Protein AF-A0A2U9Q0W6-F1 (afdb_monomer)

Secondary structure (DSSP, 8-state):
--PPP-----THHHHHHHHHHHHHHHHHHHHHHHHHHHHHHHHHHHS-TT-HHHHHHHHHHHHHHTTT-

pLDDT: mean 88.33, std 13.99, range [53.31, 98.0]

Organism: Mycolicibacterium smegmatis (strain MKD8) (NCBI:txid1214915)

Radius of gyration: 22.53 Å; Cα contacts (8 Å, |Δi|>4): 18; chains: 1; bounding box: 66×18×47 Å

Structure (mmCIF, N/CA/C/O backbone):
data_AF-A0A2U9Q0W6-F1
#
_entry.id   AF-A0A2U9Q0W6-F1
#
loop_
_atom_site.group_PDB
_atom_site.id
_atom_site.type_symbol
_atom_site.label_atom_id
_atom_site.label_alt_id
_atom_site.label_comp_id
_atom_site.label_asym_id
_atom_site.label_entity_id
_atom_site.label_seq_id
_atom_site.pdbx_PDB_ins_code
_atom_site.Cartn_x
_atom_site.Cartn_y
_atom_site.Cartn_z
_atom_site.occupancy
_atom_site.B_iso_or_equiv
_atom_site.auth_seq_id
_atom_site.auth_comp_id
_atom_site.auth_asym_id
_atom_site.auth_atom_id
_atom_site.pdbx_PDB_model_num
ATOM 1 N N . MET A 1 1 ? -54.239 6.980 27.424 1.00 53.31 1 MET A N 1
ATOM 2 C CA . MET A 1 1 ? -52.846 7.335 27.768 1.00 53.31 1 MET A CA 1
ATOM 3 C C . MET A 1 1 ? -51.987 6.104 27.518 1.00 53.31 1 MET A C 1
ATOM 5 O O . MET A 1 1 ? -52.057 5.176 28.306 1.00 53.31 1 MET A O 1
ATOM 9 N N . SER A 1 2 ? -51.289 6.036 26.382 1.00 63.25 2 SER A N 1
ATOM 10 C CA . SER A 1 2 ? -50.392 4.922 26.041 1.00 63.25 2 SER A CA 1
ATOM 11 C C . SER A 1 2 ? -49.034 5.519 25.698 1.00 63.25 2 SER A C 1
ATOM 13 O O . SER A 1 2 ? -48.843 6.038 24.601 1.00 63.25 2 SER A O 1
ATOM 15 N N . SER A 1 3 ? -48.132 5.534 26.673 1.00 60.06 3 SER A N 1
ATOM 16 C CA . SER A 1 3 ? -46.757 6.001 26.510 1.00 60.06 3 SER A CA 1
ATOM 17 C C . SER A 1 3 ? -45.992 4.960 25.692 1.00 60.06 3 SER A C 1
ATOM 19 O O . SER A 1 3 ? -45.866 3.815 26.121 1.00 60.06 3 SER A O 1
ATOM 21 N N . ALA A 1 4 ? -45.516 5.333 24.504 1.00 66.06 4 ALA A N 1
ATOM 22 C CA . ALA A 1 4 ? -44.629 4.487 23.711 1.00 66.06 4 ALA A CA 1
ATOM 23 C C . ALA A 1 4 ? -43.302 4.240 24.464 1.00 66.06 4 ALA A C 1
ATOM 25 O O . ALA A 1 4 ? -42.850 5.128 25.196 1.00 66.06 4 ALA A O 1
ATOM 26 N N . PRO A 1 5 ? -42.665 3.066 24.302 1.00 58.03 5 PRO A N 1
ATOM 27 C CA . PRO A 1 5 ? -41.401 2.774 24.961 1.00 58.03 5 PRO A CA 1
ATOM 28 C C . PRO A 1 5 ? -40.298 3.647 24.352 1.00 58.03 5 PRO A C 1
ATOM 30 O O . PRO A 1 5 ? -40.114 3.685 23.136 1.00 58.03 5 PRO A O 1
ATOM 33 N N . VAL A 1 6 ? -39.561 4.359 25.201 1.00 61.09 6 VAL A N 1
ATOM 34 C CA . VAL A 1 6 ? -38.351 5.081 24.795 1.00 61.09 6 VAL A CA 1
ATOM 35 C C . VAL A 1 6 ? -37.272 4.032 24.541 1.00 61.09 6 VAL A C 1
ATOM 37 O O . VAL A 1 6 ? -36.869 3.325 25.461 1.00 61.09 6 VAL A O 1
ATOM 40 N N . ALA A 1 7 ? -36.842 3.888 23.287 1.00 61.75 7 ALA A N 1
ATOM 41 C CA . ALA A 1 7 ? -35.758 2.985 22.926 1.00 61.75 7 ALA A CA 1
ATOM 42 C C . ALA A 1 7 ? -34.463 3.422 23.634 1.00 61.75 7 ALA A C 1
ATOM 44 O O . ALA A 1 7 ? -33.950 4.517 23.409 1.00 61.75 7 ALA A O 1
ATOM 45 N N . GLU A 1 8 ? -33.946 2.561 24.506 1.00 56.47 8 GLU A N 1
ATOM 46 C CA . GLU A 1 8 ? -32.696 2.774 25.228 1.00 56.47 8 GLU A CA 1
ATOM 47 C C . GLU A 1 8 ? -31.510 2.655 24.256 1.00 56.47 8 GLU A C 1
ATOM 49 O O . GLU A 1 8 ? -31.163 1.569 23.786 1.00 56.47 8 GLU A O 1
ATOM 54 N N . HIS A 1 9 ? -30.876 3.780 23.921 1.00 58.78 9 HIS A N 1
ATOM 55 C CA . HIS A 1 9 ? -29.648 3.777 23.132 1.00 58.78 9 HIS A CA 1
ATOM 56 C C . HIS A 1 9 ? -28.481 3.338 24.027 1.00 58.78 9 HIS A C 1
ATOM 58 O O . HIS A 1 9 ? -27.960 4.126 24.817 1.00 58.78 9 HIS A O 1
ATOM 64 N N . LYS A 1 10 ? -28.081 2.060 23.935 1.00 60.62 10 LYS A N 1
ATOM 65 C CA . LYS A 1 10 ? -26.949 1.512 24.699 1.00 60.62 10 LYS A CA 1
ATOM 66 C C . LYS A 1 10 ? -25.672 2.295 24.383 1.00 60.62 10 LYS A C 1
ATOM 68 O O . LYS A 1 10 ? -25.058 2.102 23.336 1.00 60.62 10 LYS A O 1
ATOM 73 N N . SER A 1 11 ? -25.221 3.108 25.332 1.00 59.59 11 SER A N 1
ATOM 74 C CA . SER A 1 11 ? -23.971 3.885 25.287 1.00 59.59 11 SER A CA 1
ATOM 75 C C . SER A 1 11 ? -22.713 3.040 25.009 1.00 59.59 11 SER A C 1
ATOM 77 O O . SER A 1 11 ? -21.728 3.553 24.479 1.00 59.59 11 SER A O 1
ATOM 79 N N . GLY A 1 12 ? -22.755 1.727 25.273 1.00 61.44 12 GLY A N 1
ATOM 80 C CA . GLY A 1 12 ? -21.711 0.776 24.870 1.00 61.44 12 GLY A CA 1
ATOM 81 C C . GLY A 1 12 ? -21.528 0.635 23.349 1.00 61.44 12 GLY A C 1
ATOM 82 O O . GLY A 1 12 ? -20.431 0.316 22.896 1.00 61.44 12 GLY A O 1
ATOM 83 N N . SER A 1 13 ? -22.560 0.941 22.555 1.00 81.00 13 SER A N 1
ATOM 84 C CA . SER A 1 13 ? -22.555 0.804 21.093 1.00 81.00 13 SER A CA 1
ATOM 85 C C . SER A 1 13 ? -21.636 1.811 20.402 1.00 81.00 13 SER A C 1
ATOM 87 O O . SER A 1 13 ? -20.938 1.448 19.460 1.00 81.00 13 SER A O 1
ATOM 89 N N . LEU A 1 14 ? -21.608 3.069 20.855 1.00 88.62 14 LEU A N 1
ATOM 90 C CA . LEU A 1 14 ? -20.807 4.112 20.206 1.00 88.62 14 LEU A CA 1
ATOM 91 C C . LEU A 1 14 ? -19.312 3.889 20.441 1.00 88.62 14 LEU A C 1
ATOM 93 O O . LEU A 1 14 ? -18.521 3.956 19.506 1.00 88.62 14 LEU A O 1
ATOM 97 N N . ARG A 1 15 ? -18.917 3.562 21.678 1.00 89.00 15 ARG A N 1
ATOM 98 C CA . ARG A 1 15 ? -17.514 3.263 22.000 1.00 89.00 15 ARG A CA 1
ATOM 99 C C . ARG A 1 15 ? -17.010 2.046 21.226 1.00 89.00 15 ARG A C 1
ATOM 101 O O . ARG A 1 15 ? -15.890 2.070 20.728 1.00 89.00 15 ARG A O 1
ATOM 108 N N . GLN A 1 16 ? -17.835 1.009 21.094 1.00 89.38 16 GLN A N 1
ATOM 109 C CA . GLN A 1 16 ? -17.501 -0.166 20.294 1.00 89.38 16 GLN A CA 1
ATOM 110 C C . GLN A 1 16 ? -17.406 0.164 18.796 1.00 89.38 16 GLN A C 1
ATOM 112 O O . GLN A 1 16 ? -16.471 -0.294 18.145 1.00 89.38 16 GLN A O 1
ATOM 117 N N . ALA A 1 17 ? -18.307 0.995 18.263 1.00 92.56 17 ALA A N 1
ATOM 118 C CA . ALA A 1 17 ? -18.253 1.448 16.873 1.00 92.56 17 ALA A CA 1
ATOM 119 C C . ALA A 1 17 ? -16.998 2.288 16.581 1.00 92.56 17 ALA A C 1
ATOM 121 O O . ALA A 1 17 ? -16.336 2.062 15.575 1.00 92.56 17 ALA A O 1
ATOM 122 N N . LEU A 1 18 ? -16.624 3.203 17.483 1.00 94.12 18 LEU A N 1
ATOM 123 C CA . LEU A 1 18 ? -15.415 4.023 17.349 1.00 94.12 18 LEU A CA 1
ATOM 124 C C . LEU A 1 18 ? -14.139 3.177 17.386 1.00 94.12 18 LEU A C 1
ATOM 126 O O . LEU A 1 18 ? -13.233 3.398 16.587 1.00 94.12 18 LEU A O 1
ATOM 130 N N . LEU A 1 19 ? -14.070 2.191 18.284 1.00 94.94 19 LEU A N 1
A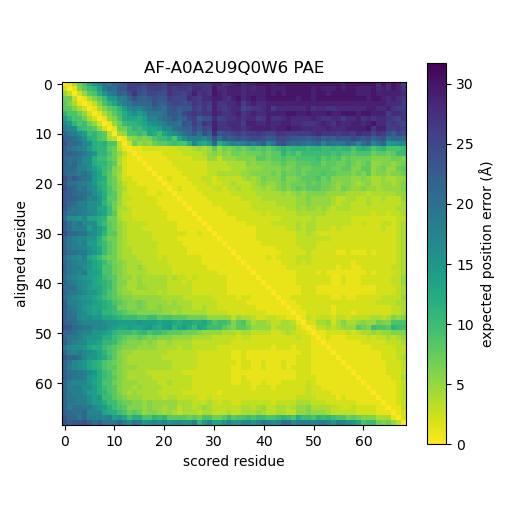TOM 131 C CA . LEU A 1 19 ? -12.939 1.262 18.337 1.00 94.94 19 LEU A CA 1
ATOM 132 C C . LEU A 1 19 ? -12.878 0.382 17.085 1.00 94.94 19 LEU A C 1
ATOM 134 O O . LEU A 1 19 ? -11.802 0.213 16.520 1.00 94.94 19 LEU A O 1
ATOM 138 N N . GLY A 1 20 ? -14.023 -0.129 16.622 1.00 94.56 20 GLY A N 1
ATOM 139 C CA . GLY A 1 20 ? -14.111 -0.895 15.379 1.00 94.56 20 GLY A CA 1
ATOM 140 C C . GLY A 1 20 ? -13.652 -0.087 14.164 1.00 94.56 20 GLY A C 1
ATOM 141 O O . GLY A 1 20 ? -12.821 -0.564 13.397 1.00 94.56 20 GLY A O 1
ATOM 142 N N . ALA A 1 21 ? -14.112 1.161 14.039 1.00 94.19 21 ALA A N 1
ATOM 143 C CA . ALA A 1 21 ? -13.698 2.074 12.976 1.00 94.19 21 ALA A CA 1
ATOM 144 C C . ALA A 1 21 ? -12.202 2.421 13.055 1.00 94.19 21 ALA A C 1
ATOM 146 O O . ALA A 1 21 ? -11.520 2.433 12.035 1.00 94.19 21 ALA A O 1
ATOM 147 N N . GLY A 1 22 ? -11.666 2.655 14.258 1.00 96.62 22 GLY A N 1
ATOM 148 C CA . GLY A 1 22 ? -10.242 2.942 14.449 1.00 96.62 22 GLY A CA 1
ATOM 149 C C . GLY A 1 22 ? -9.337 1.764 14.077 1.00 96.62 22 GLY A C 1
ATOM 150 O O . GLY A 1 22 ? -8.315 1.960 13.416 1.00 96.62 22 GLY A O 1
ATOM 151 N N . ILE A 1 23 ? -9.721 0.541 14.459 1.00 96.56 23 ILE A N 1
ATOM 152 C CA . ILE A 1 23 ? -8.995 -0.681 14.083 1.00 96.56 23 ILE A CA 1
ATOM 153 C C . ILE A 1 23 ? -9.071 -0.894 12.571 1.00 96.56 23 ILE A C 1
ATOM 155 O O . ILE A 1 23 ? -8.030 -1.102 11.957 1.00 96.56 23 ILE A O 1
ATOM 159 N N . GLY A 1 24 ? -10.263 -0.787 11.974 1.00 95.12 24 GLY A N 1
ATOM 160 C CA . GLY A 1 24 ? -10.451 -0.909 10.525 1.00 95.12 24 GLY A CA 1
ATOM 161 C C . GLY A 1 24 ? -9.569 0.069 9.754 1.00 95.12 24 GLY A C 1
ATOM 162 O O . GLY A 1 24 ? -8.739 -0.357 8.958 1.00 95.12 24 GLY A O 1
ATOM 163 N N . ASN A 1 25 ? -9.627 1.355 10.110 1.00 96.12 25 ASN A N 1
ATOM 164 C CA . ASN A 1 25 ? -8.768 2.377 9.516 1.00 96.12 25 ASN A CA 1
ATOM 165 C C . ASN A 1 25 ? -7.278 2.031 9.685 1.00 96.12 25 ASN A C 1
ATOM 167 O O . ASN A 1 25 ? -6.503 2.126 8.743 1.00 96.12 25 ASN A O 1
ATOM 171 N N . THR A 1 26 ? -6.852 1.590 10.871 1.00 97.38 26 THR A N 1
ATOM 172 C CA . THR A 1 26 ? -5.443 1.219 11.094 1.00 97.38 26 THR A CA 1
ATOM 173 C C . THR A 1 26 ? -5.007 0.059 10.199 1.00 97.38 26 THR A C 1
ATOM 175 O O . THR A 1 26 ? -3.904 0.093 9.661 1.00 97.38 26 THR A O 1
ATOM 178 N N . VAL A 1 27 ? -5.859 -0.954 10.031 1.00 96.81 27 VAL A N 1
ATOM 179 C CA . VAL A 1 27 ? -5.579 -2.116 9.177 1.00 96.81 27 VAL A CA 1
ATOM 180 C C . VAL A 1 27 ? -5.491 -1.712 7.707 1.00 96.81 27 VAL A C 1
ATOM 182 O O . VAL A 1 27 ? -4.569 -2.152 7.028 1.00 96.81 27 VAL A O 1
ATOM 185 N N . GLU A 1 28 ? -6.378 -0.839 7.235 1.00 94.69 28 GLU A N 1
ATOM 186 C CA . GLU A 1 28 ? -6.324 -0.300 5.869 1.00 94.69 28 GLU A CA 1
ATOM 187 C C . GLU A 1 28 ? -4.998 0.431 5.612 1.00 94.69 28 GLU A C 1
ATOM 189 O O . GLU A 1 28 ? -4.267 0.102 4.677 1.00 94.69 28 GLU A O 1
ATOM 194 N N . TRP A 1 29 ? -4.623 1.364 6.495 1.00 95.94 29 TRP A N 1
ATOM 195 C CA . TRP A 1 29 ? -3.345 2.079 6.388 1.00 95.94 29 TRP A CA 1
ATOM 196 C C . 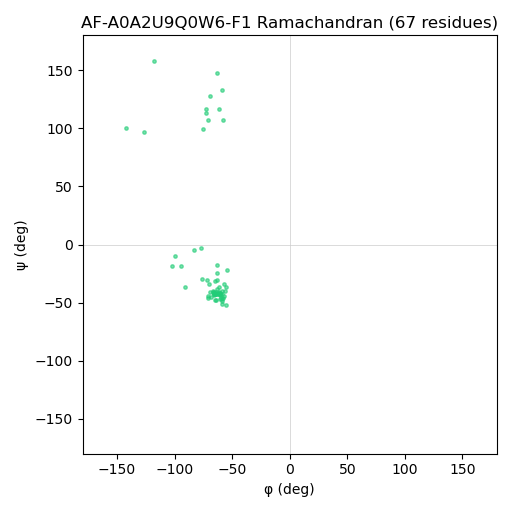TRP A 1 29 ? -2.134 1.147 6.481 1.00 95.94 29 TRP A C 1
ATOM 198 O O . TRP A 1 29 ? -1.126 1.373 5.807 1.00 95.94 29 TRP A O 1
ATOM 208 N N . TYR A 1 30 ? -2.224 0.108 7.312 1.00 97.06 30 TYR A N 1
ATOM 209 C CA . TYR A 1 30 ? -1.180 -0.899 7.438 1.00 97.06 30 TYR A CA 1
ATOM 210 C C . TYR A 1 30 ? -0.988 -1.672 6.131 1.00 97.06 30 TYR A C 1
ATOM 212 O O . TYR A 1 30 ? 0.144 -1.788 5.661 1.00 97.06 30 TYR A O 1
ATOM 220 N N . ASP A 1 31 ? -2.071 -2.142 5.513 1.00 95.38 31 ASP A N 1
ATOM 221 C CA . ASP A 1 31 ? -2.004 -2.874 4.247 1.00 95.38 31 ASP A CA 1
ATOM 222 C C . ASP A 1 31 ? -1.433 -1.997 3.120 1.00 95.38 31 ASP A C 1
ATOM 224 O O . ASP A 1 31 ? -0.512 -2.406 2.409 1.00 95.38 31 ASP A O 1
ATOM 228 N N . PHE A 1 32 ? -1.853 -0.730 3.033 1.00 95.75 32 PHE A N 1
ATOM 229 C CA . PHE A 1 32 ? -1.303 0.221 2.056 1.00 95.75 32 PHE A CA 1
ATOM 230 C C . PHE A 1 32 ? 0.201 0.453 2.244 1.00 95.75 32 PHE A C 1
ATOM 232 O O . PHE A 1 32 ? 0.957 0.490 1.267 1.00 95.75 32 PHE A O 1
ATOM 239 N N . ALA A 1 33 ? 0.655 0.582 3.493 1.00 96.81 33 ALA A N 1
ATOM 240 C CA . ALA A 1 33 ? 2.069 0.757 3.802 1.00 96.81 33 ALA A CA 1
ATOM 241 C C . ALA A 1 33 ? 2.892 -0.486 3.432 1.00 96.81 33 ALA A C 1
ATOM 243 O O . ALA A 1 33 ? 3.968 -0.357 2.839 1.00 96.81 33 ALA A O 1
ATOM 244 N N . ILE A 1 34 ? 2.385 -1.682 3.740 1.00 98.00 34 ILE A N 1
ATOM 245 C CA . ILE A 1 34 ? 3.048 -2.947 3.405 1.00 98.00 34 ILE A CA 1
ATOM 246 C C . ILE A 1 34 ? 3.098 -3.151 1.890 1.00 98.00 34 ILE A C 1
ATOM 248 O O . ILE A 1 34 ? 4.160 -3.498 1.368 1.00 98.00 34 ILE A O 1
ATOM 252 N N . TYR A 1 35 ? 2.014 -2.866 1.166 1.00 97.31 35 TYR A N 1
ATOM 253 C CA . TYR A 1 35 ? 2.005 -2.923 -0.295 1.00 97.31 35 TYR A CA 1
ATOM 254 C C . TYR A 1 35 ? 3.052 -1.978 -0.895 1.00 97.31 35 TYR A C 1
ATOM 256 O O . TYR A 1 35 ? 3.862 -2.390 -1.726 1.00 97.31 35 TYR A O 1
ATOM 264 N N . GLY A 1 36 ? 3.087 -0.720 -0.441 1.00 96.62 36 GLY A N 1
ATOM 265 C CA . GLY A 1 36 ? 4.073 0.265 -0.887 1.00 96.62 36 GLY A CA 1
ATOM 266 C C . GLY A 1 36 ? 5.514 -0.161 -0.589 1.00 96.62 36 GLY A C 1
ATOM 267 O O . GLY A 1 36 ? 6.382 -0.062 -1.457 1.00 96.62 36 GLY A O 1
ATOM 268 N N . PHE A 1 37 ? 5.766 -0.705 0.604 1.00 97.69 37 PHE A N 1
ATOM 269 C CA . PHE A 1 37 ? 7.070 -1.248 0.990 1.00 97.69 37 PHE A CA 1
ATOM 270 C C . PHE A 1 37 ? 7.494 -2.423 0.093 1.00 97.69 37 PHE A C 1
ATOM 272 O O . PHE A 1 37 ? 8.642 -2.495 -0.355 1.00 97.69 37 PHE A O 1
ATOM 279 N N . LEU A 1 38 ? 6.557 -3.319 -0.222 1.00 98.00 38 LEU A N 1
ATOM 280 C CA . LEU A 1 38 ? 6.793 -4.486 -1.068 1.00 98.00 38 LEU A CA 1
ATOM 281 C C . LEU A 1 38 ? 6.722 -4.187 -2.571 1.00 98.00 38 LEU A C 1
ATOM 283 O O . LEU A 1 38 ? 7.058 -5.060 -3.372 1.00 98.00 38 LEU A O 1
ATOM 287 N N . ALA A 1 39 ? 6.363 -2.969 -2.983 1.00 97.94 39 ALA A N 1
ATOM 288 C CA . ALA A 1 39 ? 6.110 -2.629 -4.383 1.00 97.94 39 ALA A CA 1
ATOM 289 C C . ALA A 1 39 ? 7.297 -2.952 -5.305 1.00 97.94 39 ALA A C 1
ATOM 291 O O . ALA A 1 39 ? 7.109 -3.417 -6.429 1.00 97.94 39 ALA A O 1
ATOM 292 N N . THR A 1 40 ? 8.530 -2.768 -4.824 1.00 97.00 40 THR A N 1
ATOM 293 C CA . THR A 1 40 ? 9.743 -3.102 -5.590 1.00 97.00 40 THR A CA 1
ATOM 294 C C . THR A 1 40 ? 9.951 -4.607 -5.756 1.00 97.00 40 THR A C 1
ATOM 296 O O . THR A 1 40 ? 10.434 -5.038 -6.801 1.00 97.00 40 THR A O 1
ATOM 299 N N . TYR A 1 41 ? 9.566 -5.417 -4.769 1.00 97.44 41 TYR A N 1
ATOM 300 C CA . TYR A 1 41 ? 9.606 -6.876 -4.864 1.00 97.44 41 TYR A CA 1
ATOM 301 C C . TYR A 1 41 ? 8.528 -7.380 -5.823 1.00 97.44 41 TYR A C 1
ATOM 303 O O . TYR A 1 41 ? 8.833 -8.148 -6.733 1.00 97.44 41 TYR A O 1
ATOM 311 N N . ILE A 1 42 ? 7.302 -6.864 -5.691 1.00 97.19 42 ILE A N 1
ATOM 312 C CA . ILE A 1 42 ? 6.183 -7.178 -6.588 1.00 97.19 42 ILE A CA 1
ATOM 313 C C . ILE A 1 42 ? 6.546 -6.809 -8.035 1.00 97.19 42 ILE A C 1
ATOM 315 O O . IL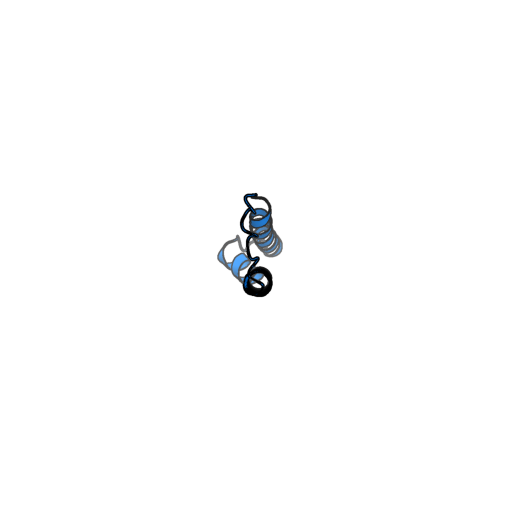E A 1 42 ? 6.407 -7.629 -8.939 1.00 97.19 42 ILE A O 1
ATOM 319 N N . ALA A 1 43 ? 7.103 -5.614 -8.258 1.00 97.94 43 ALA A N 1
ATOM 320 C CA . ALA A 1 43 ? 7.536 -5.169 -9.582 1.00 97.94 43 ALA A CA 1
ATOM 321 C C . ALA A 1 43 ? 8.546 -6.130 -10.232 1.00 97.94 43 ALA A C 1
ATOM 323 O O . ALA A 1 43 ? 8.477 -6.389 -11.431 1.00 97.94 43 ALA A O 1
ATOM 324 N N . ARG A 1 44 ? 9.489 -6.668 -9.450 1.00 96.38 44 ARG A N 1
ATOM 325 C CA . ARG A 1 44 ? 10.554 -7.550 -9.958 1.00 96.38 44 ARG A CA 1
ATOM 326 C C . ARG A 1 44 ? 10.078 -8.963 -10.271 1.00 96.38 44 ARG A C 1
ATOM 328 O O . ARG A 1 44 ? 10.685 -9.597 -11.137 1.00 96.38 44 ARG A O 1
ATOM 335 N N . GLU A 1 45 ? 9.067 -9.442 -9.556 1.00 96.56 45 GLU A N 1
ATOM 336 C CA . GLU A 1 45 ? 8.570 -10.812 -9.692 1.00 96.56 45 GLU A CA 1
AT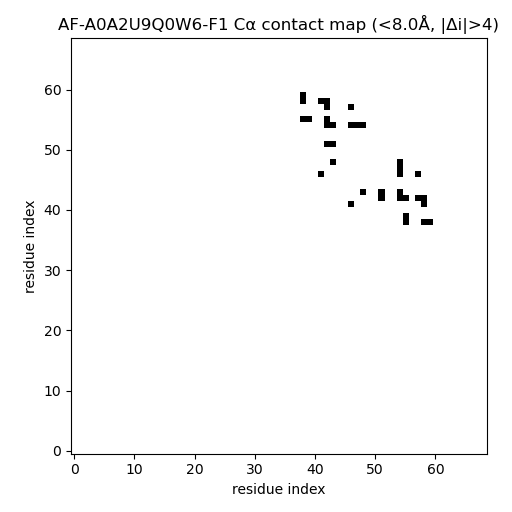OM 337 C C . GLU A 1 45 ? 7.445 -10.920 -10.729 1.00 96.56 45 GLU A C 1
ATOM 339 O O . GLU A 1 45 ? 7.405 -11.881 -11.492 1.00 96.56 45 GLU A O 1
ATOM 344 N N . PHE A 1 46 ? 6.571 -9.912 -10.814 1.00 95.69 46 PHE A N 1
ATOM 345 C CA . PHE A 1 46 ? 5.359 -9.979 -11.637 1.00 95.69 46 PHE A CA 1
ATOM 346 C C . PHE A 1 46 ? 5.441 -9.222 -12.970 1.00 95.69 46 PHE A C 1
ATOM 348 O O . PHE A 1 46 ? 4.644 -9.502 -13.865 1.00 95.69 46 PHE A O 1
ATOM 355 N N . PHE A 1 47 ? 6.384 -8.287 -13.142 1.00 95.75 47 PHE A N 1
ATOM 356 C CA . PHE A 1 47 ? 6.491 -7.469 -14.357 1.00 95.75 47 PHE A CA 1
ATOM 357 C C . PHE A 1 47 ? 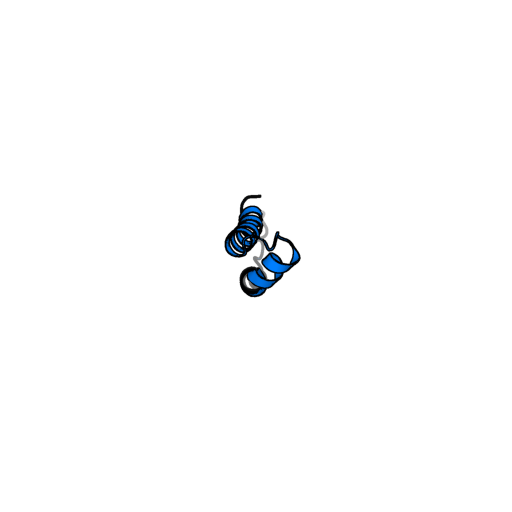7.821 -7.666 -15.110 1.00 95.75 47 PHE A C 1
ATOM 359 O O . PHE A 1 47 ?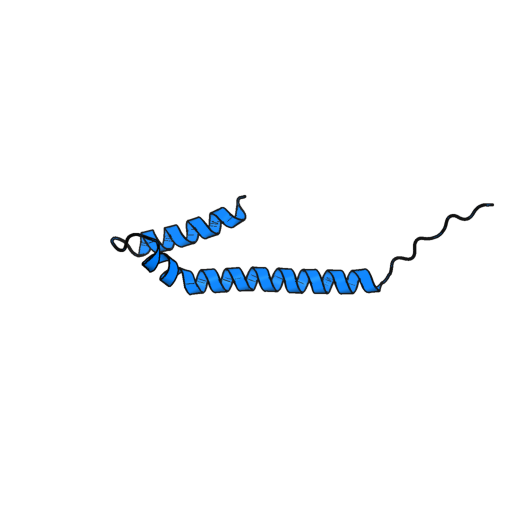 8.823 -8.098 -14.532 1.00 95.75 47 PHE A O 1
ATOM 366 N N . PRO A 1 48 ? 7.870 -7.341 -16.421 1.00 93.25 48 PRO A N 1
ATOM 367 C CA . PRO A 1 48 ? 9.080 -7.479 -17.225 1.00 93.25 48 PRO A CA 1
ATOM 368 C C . PRO A 1 48 ? 10.265 -6.668 -16.686 1.00 93.25 48 PRO A C 1
ATOM 370 O O . PRO A 1 48 ? 10.176 -5.467 -16.440 1.00 93.25 48 PRO A O 1
ATOM 373 N N . LYS A 1 49 ? 11.430 -7.319 -16.603 1.00 88.50 49 LYS A N 1
ATOM 374 C CA . LYS A 1 49 ? 12.672 -6.730 -16.068 1.00 88.50 49 LYS A CA 1
ATOM 375 C C . LYS A 1 49 ? 13.384 -5.781 -17.041 1.00 88.50 49 LYS A C 1
ATOM 377 O O . LYS A 1 49 ? 14.401 -5.200 -16.678 1.00 88.50 49 LYS A O 1
ATOM 382 N N . SER A 1 50 ? 12.877 -5.623 -18.266 1.00 91.75 50 SER A N 1
ATOM 383 C CA . SER A 1 50 ? 13.478 -4.769 -19.300 1.00 91.75 50 SER A CA 1
ATOM 384 C C . SER A 1 50 ? 13.467 -3.284 -18.928 1.00 91.75 50 SER A C 1
ATOM 386 O O . SER A 1 50 ? 14.381 -2.557 -19.309 1.00 91.75 50 SER A O 1
ATOM 388 N N . ASN A 1 51 ? 12.465 -2.832 -18.166 1.00 94.69 51 ASN A N 1
ATOM 389 C CA . ASN A 1 51 ? 12.378 -1.467 -17.654 1.00 94.69 51 ASN A CA 1
ATOM 390 C C . ASN A 1 51 ? 11.808 -1.466 -16.225 1.00 94.69 51 ASN A C 1
ATOM 392 O O . ASN A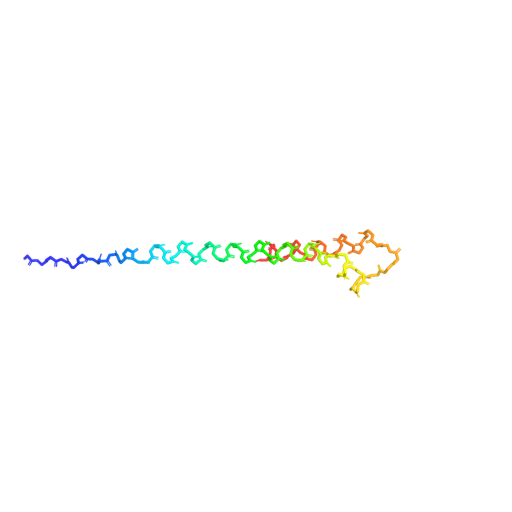 1 51 ? 10.596 -1.539 -16.022 1.00 94.69 51 ASN A O 1
ATOM 396 N N . GLY A 1 52 ? 12.692 -1.353 -15.230 1.00 93.81 52 GLY A N 1
ATOM 397 C CA . GLY A 1 52 ? 12.315 -1.388 -13.813 1.00 93.81 52 GLY A CA 1
ATOM 398 C C . GLY A 1 52 ? 11.396 -0.241 -13.377 1.00 93.81 52 GLY A C 1
ATOM 399 O O . GLY A 1 52 ? 10.544 -0.437 -12.515 1.00 93.81 52 GLY A O 1
ATOM 400 N N . THR A 1 53 ? 11.509 0.936 -13.999 1.00 96.00 53 THR A N 1
ATOM 401 C CA . THR A 1 53 ? 10.608 2.065 -13.724 1.00 96.00 53 THR A CA 1
ATOM 402 C C . THR A 1 53 ? 9.198 1.767 -14.216 1.00 96.00 53 THR A C 1
ATOM 404 O O . THR A 1 53 ? 8.241 1.976 -13.475 1.00 96.00 53 THR A O 1
ATOM 407 N N . ALA A 1 54 ? 9.060 1.236 -15.435 1.00 97.12 54 ALA A N 1
ATOM 408 C CA . ALA A 1 54 ? 7.759 0.853 -15.983 1.00 97.12 54 ALA A CA 1
ATOM 409 C C . ALA A 1 54 ? 7.102 -0.275 -15.165 1.00 97.12 54 ALA A C 1
ATOM 411 O O . ALA A 1 54 ? 5.898 -0.231 -14.915 1.00 97.12 54 ALA A O 1
ATOM 412 N N . ALA A 1 55 ? 7.895 -1.243 -14.694 1.00 97.50 55 ALA A N 1
ATOM 413 C CA . ALA A 1 55 ? 7.435 -2.303 -13.798 1.00 97.50 55 ALA A CA 1
ATOM 414 C C . ALA A 1 55 ? 6.886 -1.739 -12.475 1.00 97.50 55 ALA A C 1
ATOM 416 O O . ALA A 1 55 ? 5.782 -2.089 -12.066 1.00 97.50 55 ALA A O 1
ATOM 417 N N . LEU A 1 56 ? 7.610 -0.812 -11.839 1.00 97.56 56 LEU A N 1
ATOM 418 C CA . LEU A 1 56 ? 7.171 -0.184 -10.591 1.00 97.56 56 LEU A CA 1
ATOM 419 C C . LEU A 1 56 ? 5.910 0.677 -10.780 1.00 97.56 56 LEU A C 1
ATOM 421 O O . LEU A 1 56 ? 4.993 0.606 -9.963 1.00 97.56 56 LEU A O 1
ATOM 425 N N . LEU A 1 57 ? 5.832 1.440 -11.876 1.00 97.62 57 LEU A N 1
ATOM 426 C CA . LEU A 1 57 ? 4.624 2.188 -12.243 1.00 97.62 57 LEU A CA 1
ATOM 427 C C . LEU A 1 57 ? 3.421 1.261 -12.428 1.00 97.62 57 LEU A C 1
ATOM 429 O O . LEU A 1 57 ? 2.326 1.589 -11.984 1.00 97.62 57 LEU A O 1
ATOM 433 N N . SER A 1 58 ? 3.628 0.097 -13.043 1.00 97.06 58 SER A N 1
ATOM 434 C CA . SER A 1 58 ? 2.566 -0.892 -13.241 1.00 97.06 58 SER A CA 1
ATOM 435 C C . SER A 1 58 ? 2.088 -1.480 -11.908 1.00 97.06 58 SER A C 1
ATOM 437 O O . SER A 1 58 ? 0.882 -1.589 -11.692 1.00 97.06 58 SER A O 1
ATOM 439 N N . THR A 1 59 ? 2.998 -1.761 -10.969 1.00 97.62 59 THR A N 1
ATOM 440 C CA . THR A 1 59 ? 2.641 -2.172 -9.599 1.00 97.62 59 THR A CA 1
ATOM 441 C C . THR A 1 59 ? 1.786 -1.121 -8.883 1.00 97.62 59 THR A C 1
ATOM 443 O O . THR A 1 59 ? 0.802 -1.470 -8.228 1.00 97.62 59 THR A O 1
ATOM 446 N N . PHE A 1 60 ? 2.109 0.169 -9.015 1.00 96.94 60 PHE A N 1
ATOM 447 C CA . PHE A 1 60 ? 1.281 1.239 -8.447 1.00 96.94 60 PHE A CA 1
ATOM 448 C C . PHE A 1 60 ? -0.041 1.442 -9.196 1.00 96.94 60 PHE A C 1
ATOM 450 O O . PHE A 1 60 ? -1.038 1.798 -8.575 1.00 96.94 60 PHE A O 1
ATOM 457 N N . ALA A 1 61 ? -0.090 1.178 -10.503 1.00 96.75 61 ALA A N 1
ATOM 458 C CA . ALA A 1 61 ? -1.335 1.224 -11.264 1.00 96.75 61 ALA A CA 1
ATOM 459 C C . ALA A 1 61 ? -2.326 0.148 -10.791 1.00 96.75 61 ALA A C 1
ATOM 461 O O . AL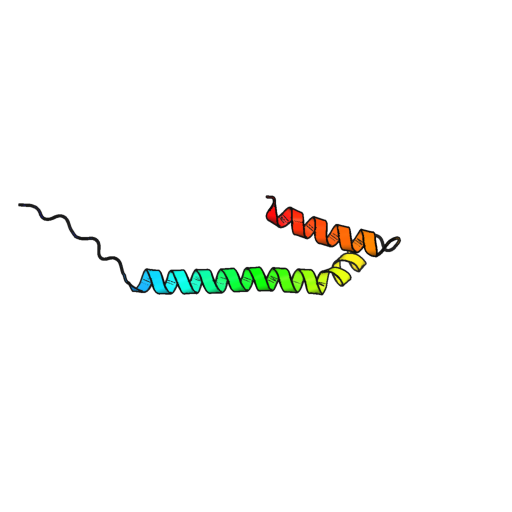A A 1 61 ? -3.503 0.448 -10.611 1.00 96.75 61 ALA A O 1
ATOM 462 N N . VAL A 1 62 ? -1.854 -1.075 -10.517 1.00 95.56 62 VAL A N 1
ATOM 463 C CA . VAL A 1 62 ? -2.687 -2.139 -9.924 1.00 95.56 62 VAL A CA 1
ATOM 464 C C . VAL A 1 62 ? -3.223 -1.720 -8.555 1.00 95.56 62 VAL A C 1
ATOM 466 O O . VAL A 1 62 ? -4.410 -1.888 -8.290 1.00 95.56 62 VAL A O 1
ATOM 469 N N . PHE A 1 63 ? -2.374 -1.113 -7.719 1.00 95.06 63 PHE A N 1
ATOM 470 C CA . PHE A 1 63 ? -2.806 -0.554 -6.438 1.00 95.06 63 PHE A CA 1
ATOM 471 C C . PHE A 1 63 ? -3.904 0.493 -6.617 1.00 95.06 63 PHE A C 1
ATOM 473 O O . PHE A 1 63 ? -4.922 0.423 -5.943 1.00 95.06 63 PHE A O 1
ATOM 480 N N . ALA A 1 64 ? -3.741 1.422 -7.563 1.00 95.44 64 ALA A N 1
ATOM 481 C CA . ALA A 1 64 ? -4.738 2.452 -7.832 1.00 95.44 64 ALA A CA 1
ATOM 482 C C . ALA A 1 64 ? -6.092 1.857 -8.253 1.00 95.44 64 ALA A C 1
ATOM 484 O O . ALA A 1 64 ? -7.123 2.305 -7.758 1.00 95.44 64 ALA A O 1
ATOM 485 N N . VAL A 1 65 ? -6.106 0.827 -9.108 1.00 95.75 65 VAL A N 1
ATOM 486 C CA . VAL A 1 65 ? -7.345 0.155 -9.553 1.00 95.75 65 VAL A CA 1
ATOM 487 C C . VAL A 1 65 ? -8.164 -0.386 -8.376 1.00 95.75 65 VAL A C 1
ATOM 489 O O . VAL A 1 65 ? -9.390 -0.322 -8.429 1.00 95.75 65 VAL A O 1
ATOM 492 N N . ALA A 1 66 ? -7.520 -0.837 -7.295 1.00 89.00 66 ALA A N 1
ATOM 493 C CA . ALA A 1 66 ? -8.209 -1.339 -6.104 1.00 89.00 66 ALA A CA 1
ATOM 494 C C . ALA A 1 66 ? -9.069 -0.283 -5.377 1.00 89.00 66 ALA A C 1
ATOM 496 O O . ALA A 1 66 ? -9.946 -0.659 -4.609 1.00 89.00 66 ALA A O 1
ATOM 497 N N . PHE A 1 67 ? -8.854 1.016 -5.627 1.00 87.50 67 PHE A N 1
ATOM 498 C CA . PHE A 1 67 ? -9.651 2.116 -5.056 1.00 87.50 67 PHE A CA 1
ATOM 499 C C . PHE A 1 67 ? -10.719 2.669 -6.008 1.00 87.50 67 PHE A C 1
ATOM 501 O O . PHE A 1 67 ? -11.516 3.513 -5.602 1.00 87.50 67 PHE A O 1
ATOM 508 N N . PHE A 1 68 ? -10.704 2.266 -7.282 1.00 85.62 68 PHE A N 1
ATOM 509 C CA . PHE A 1 68 ? -11.638 2.767 -8.297 1.00 85.62 68 PHE A CA 1
ATOM 510 C C . PHE A 1 68 ? -12.882 1.885 -8.485 1.00 85.62 68 PHE A C 1
ATOM 512 O O . PHE A 1 68 ? -13.852 2.365 -9.073 1.00 85.62 68 PHE A O 1
ATOM 519 N N . MET A 1 69 ? -12.852 0.622 -8.045 1.00 61.81 69 MET A N 1
ATOM 520 C CA . MET A 1 69 ? -14.004 -0.296 -8.054 1.00 61.81 69 MET A CA 1
ATOM 521 C C . MET A 1 69 ? -14.846 -0.141 -6.791 1.00 61.81 69 MET A C 1
ATOM 523 O O . MET A 1 69 ? -16.089 -0.146 -6.934 1.00 61.81 69 MET A O 1
#

Mean predicted aligned error: 8.53 Å

InterPro domains:
  IPR036259 MFS transporter superfamily [G3DSA:1.20.1250.20] (15-69)
  IPR036259 MFS transporter superfamily [SSF103473] (15-68)
  IPR051084 Proton-coupled symporters [PTHR43528] (7-69)

Sequence (69 aa):
MSSAPVAEHKSGSLRQALLGAGIGNTVEWYDFAIYGFLATYIAREFFPKSNGTAALLSTFAVFAVAFFM

Foldseek 3Di:
DDDDDDDDDPPVVVVVVVVVVVVVVVVVVVVVVVLVVCLQVQLVPPHDPPDSVVSSVVSVVVVVVVVVD

Solvent-accessible su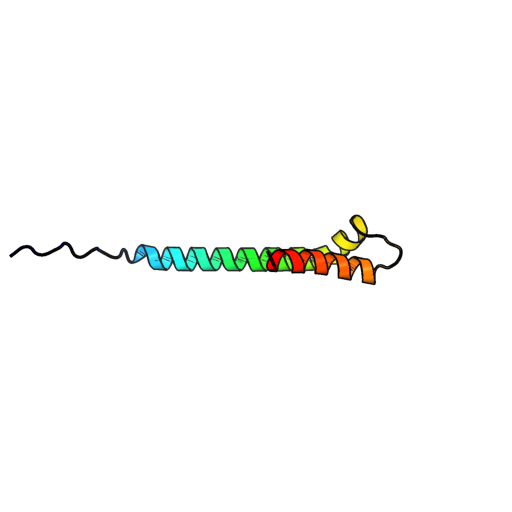rface area (backbone atoms only — not comparable to full-atom values): 4146 Å² total; per-residue (Å²): 142,82,83,78,84,79,80,79,78,61,72,69,53,58,60,50,49,52,52,51,51,51,51,50,52,50,52,53,55,48,50,55,49,52,49,62,70,41,32,66,58,51,14,64,73,76,34,66,79,90,43,63,66,62,16,39,51,50,44,51,49,57,56,52,52,72,76,74,116